Protein AF-A0A657AM23-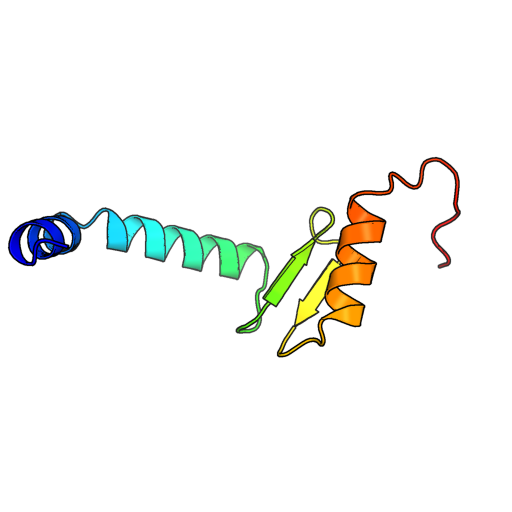F1 (afdb_monomer)

Solvent-accessible surface area (backbone atoms only — not comparable to full-atom values): 4635 Å² total; per-residue (Å²): 134,61,68,67,64,50,48,52,52,58,72,72,37,59,58,59,54,51,51,51,51,51,53,52,52,37,56,77,68,63,60,90,62,79,52,64,46,77,38,71,95,66,78,38,78,47,78,42,96,69,56,66,72,59,55,52,51,52,53,48,52,66,70,48,75,68,87,80,59,78,78,87,124

pLDDT: mean 88.84, std 13.6, range [43.44, 98.12]
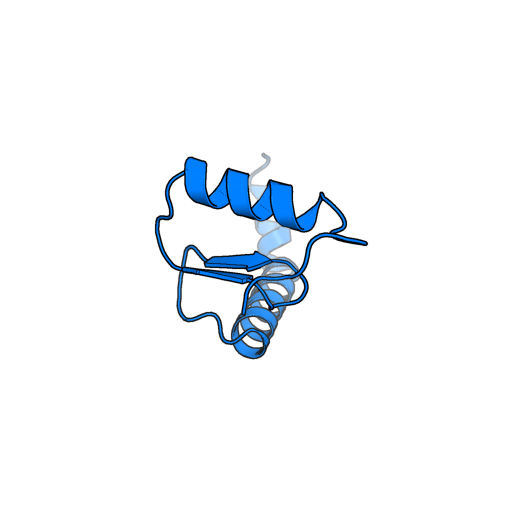
Foldseek 3Di:
DDPVVVVVVVVVCPVVVVVVVVVVVCVVLVPPDPDWDQADVRPDIDDDDDDPVVVVVRVVVRVPPPPDDDPDD

Structure (mmCIF, N/CA/C/O backbone):
data_AF-A0A657AM23-F1
#
_entry.id   AF-A0A657AM23-F1
#
loop_
_atom_site.group_PDB
_atom_site.id
_atom_site.type_symbol
_atom_site.label_atom_id
_atom_site.label_alt_id
_atom_site.label_comp_id
_atom_site.label_asym_id
_atom_site.label_entity_id
_atom_site.label_seq_id
_atom_site.pdbx_PDB_ins_code
_atom_site.Cartn_x
_atom_site.Cartn_y
_atom_site.Cartn_z
_atom_site.occupancy
_atom_site.B_iso_or_equiv
_atom_site.auth_seq_id
_atom_site.auth_comp_id
_atom_site.auth_asym_id
_atom_site.auth_atom_id
_atom_site.pdbx_PDB_model_num
ATOM 1 N N . MET A 1 1 ? -24.116 7.785 2.949 1.00 71.56 1 MET A N 1
ATOM 2 C CA . MET A 1 1 ? -23.939 6.589 3.797 1.00 71.56 1 MET A CA 1
ATOM 3 C C . MET A 1 1 ? -24.785 6.775 5.031 1.00 71.56 1 MET A C 1
ATOM 5 O O . MET A 1 1 ? -24.846 7.897 5.519 1.00 71.56 1 MET A O 1
ATOM 9 N N . ASP A 1 2 ? -25.445 5.716 5.475 1.00 92.44 2 ASP A N 1
ATOM 10 C CA . ASP A 1 2 ? -26.184 5.708 6.734 1.00 92.44 2 ASP A CA 1
ATOM 11 C C . ASP A 1 2 ? -25.193 5.617 7.909 1.00 92.44 2 ASP A C 1
ATOM 13 O O . ASP A 1 2 ? -24.276 4.792 7.885 1.00 92.44 2 ASP A O 1
ATOM 17 N N . SER A 1 3 ? -25.338 6.508 8.890 1.00 92.38 3 SER A N 1
ATOM 18 C CA . SER A 1 3 ? -24.429 6.617 10.035 1.00 92.38 3 SER A CA 1
ATOM 19 C C . SER A 1 3 ? -24.555 5.426 10.981 1.00 92.38 3 SER A C 1
ATOM 21 O O . SER A 1 3 ? -23.549 4.996 11.544 1.00 92.38 3 SER A O 1
ATOM 23 N N . ASP A 1 4 ? -25.763 4.890 11.147 1.00 94.06 4 ASP A N 1
ATOM 24 C CA . ASP A 1 4 ? -26.003 3.786 12.077 1.00 94.06 4 ASP A CA 1
ATOM 25 C C . ASP A 1 4 ? -25.422 2.487 11.516 1.00 94.06 4 ASP A C 1
ATOM 27 O O . ASP A 1 4 ? -24.685 1.784 12.206 1.00 94.06 4 ASP A O 1
ATOM 31 N N . ALA A 1 5 ? -25.628 2.244 10.220 1.00 92.75 5 ALA A N 1
ATOM 32 C CA . ALA A 1 5 ? -25.007 1.128 9.512 1.00 92.75 5 ALA A CA 1
ATOM 33 C C . ALA A 1 5 ? -23.466 1.192 9.543 1.00 92.75 5 ALA A C 1
ATOM 35 O O . ALA A 1 5 ? -22.810 0.169 9.721 1.00 92.75 5 ALA A O 1
ATOM 36 N N . LEU A 1 6 ? -22.868 2.385 9.407 1.00 92.88 6 LEU A N 1
ATOM 37 C CA . LEU A 1 6 ? -21.413 2.549 9.516 1.00 92.88 6 LEU A CA 1
ATOM 38 C C . LEU A 1 6 ? -20.904 2.221 10.922 1.00 92.88 6 LEU A C 1
ATOM 40 O O . LEU A 1 6 ? -19.842 1.622 11.068 1.00 92.88 6 LEU A O 1
ATOM 44 N N . LYS A 1 7 ? -21.645 2.620 11.955 1.00 94.19 7 LYS A N 1
ATOM 45 C CA . LYS A 1 7 ? -21.256 2.338 13.332 1.00 94.19 7 LYS A CA 1
ATOM 46 C C . LYS A 1 7 ? -21.264 0.839 13.612 1.00 94.19 7 LYS A C 1
ATOM 48 O O . LYS A 1 7 ? -20.295 0.344 14.172 1.00 94.19 7 LYS A O 1
ATOM 53 N N . THR A 1 8 ? -22.285 0.120 13.142 1.00 94.75 8 THR A N 1
ATOM 54 C CA . THR A 1 8 ? -22.318 -1.346 13.229 1.00 94.75 8 THR A CA 1
ATOM 55 C C . THR A 1 8 ? -21.084 -1.976 12.578 1.00 94.75 8 THR A C 1
ATOM 57 O O . THR A 1 8 ? -20.415 -2.751 13.251 1.00 94.75 8 THR A O 1
ATOM 60 N N . LEU A 1 9 ? -20.712 -1.539 11.364 1.00 92.94 9 LEU A N 1
ATOM 61 C CA . LEU A 1 9 ? -19.510 -1.999 10.638 1.00 92.94 9 LEU A CA 1
ATOM 62 C C . LEU A 1 9 ? -18.190 -1.757 11.379 1.00 92.94 9 LEU A C 1
ATOM 64 O O . LEU A 1 9 ? -17.235 -2.519 11.225 1.00 92.94 9 LEU A O 1
ATOM 68 N N . ILE A 1 10 ? -18.107 -0.682 12.160 1.00 93.31 10 ILE A N 1
ATOM 69 C CA . ILE A 1 10 ? -16.936 -0.399 12.994 1.00 93.31 10 ILE A CA 1
ATOM 70 C C . ILE A 1 10 ? -16.955 -1.278 14.251 1.00 93.31 10 ILE A C 1
ATOM 72 O O . ILE A 1 10 ? -15.919 -1.828 14.625 1.00 93.31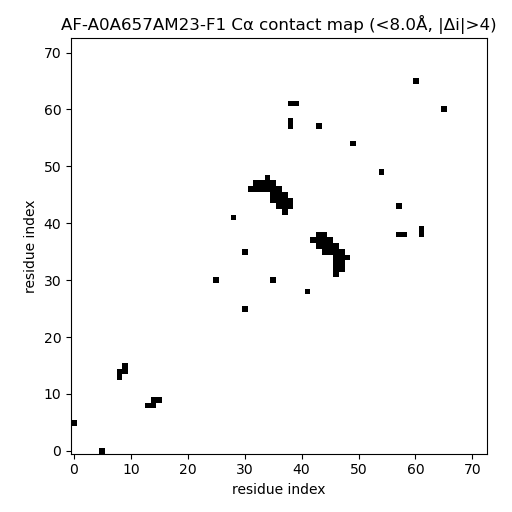 10 ILE A O 1
ATOM 76 N N . ASP A 1 11 ? -18.123 -1.422 14.880 1.00 95.75 11 ASP A N 1
ATOM 77 C CA . ASP A 1 11 ? -18.301 -2.130 16.150 1.00 95.75 11 ASP A CA 1
ATOM 78 C C . ASP A 1 11 ? -18.157 -3.658 16.003 1.00 95.75 11 ASP A C 1
ATOM 80 O O . ASP A 1 11 ? -17.707 -4.321 16.938 1.00 95.75 11 ASP A O 1
ATOM 84 N N . GLU A 1 12 ? -18.481 -4.231 14.839 1.00 95.75 12 GLU A N 1
ATOM 85 C CA . GLU A 1 12 ? -18.316 -5.668 14.565 1.00 95.75 12 GLU A CA 1
ATOM 86 C C . GLU A 1 12 ? -16.851 -6.097 14.355 1.00 95.75 12 GLU A C 1
ATOM 88 O O . GLU A 1 12 ? -16.527 -7.279 14.446 1.00 95.75 12 GLU A O 1
ATOM 93 N N . GLY A 1 13 ? -15.933 -5.139 14.181 1.00 94.62 13 GLY A N 1
ATOM 94 C CA . GLY A 1 13 ? -14.488 -5.367 14.272 1.00 94.62 13 GLY A CA 1
ATOM 95 C C . GLY A 1 13 ? -13.810 -5.905 13.008 1.00 94.62 13 GLY A C 1
ATOM 96 O O . GLY A 1 13 ? -12.579 -5.877 12.934 1.00 94.62 13 GLY A O 1
ATOM 97 N N . ASP A 1 14 ? -14.561 -6.305 11.981 1.00 96.25 14 ASP A N 1
ATOM 98 C CA . ASP A 1 14 ? -14.009 -6.786 10.704 1.00 96.25 14 ASP A CA 1
ATOM 99 C C . ASP A 1 14 ? -13.093 -5.750 10.036 1.00 96.25 14 ASP A C 1
ATOM 101 O O . ASP A 1 14 ? -12.002 -6.074 9.560 1.00 96.25 14 ASP A O 1
ATOM 105 N N . ALA A 1 15 ? -13.482 -4.472 10.069 1.00 95.06 15 ALA A N 1
ATOM 106 C CA . ALA A 1 15 ? -12.657 -3.381 9.552 1.00 95.06 15 ALA A CA 1
ATOM 107 C C . ALA A 1 15 ? -11.313 -3.262 10.296 1.00 95.06 15 ALA A C 1
ATOM 109 O O . ALA A 1 15 ? -10.278 -3.008 9.677 1.00 95.06 15 ALA A O 1
ATOM 110 N N . ALA A 1 16 ? -11.307 -3.480 11.616 1.00 95.94 16 ALA A N 1
ATOM 111 C CA . ALA A 1 16 ? -10.088 -3.456 12.418 1.00 95.94 16 ALA A CA 1
ATOM 112 C C . ALA A 1 16 ? -9.193 -4.671 12.123 1.00 95.94 16 ALA A C 1
ATOM 114 O O . ALA A 1 16 ? -7.974 -4.523 12.029 1.00 95.94 16 ALA A O 1
ATOM 115 N N . ALA A 1 17 ? -9.782 -5.854 11.927 1.00 97.31 17 ALA A N 1
ATOM 116 C CA . ALA A 1 17 ? -9.048 -7.059 11.548 1.00 97.31 17 ALA A CA 1
ATOM 117 C C . ALA A 1 17 ? -8.368 -6.906 10.176 1.00 97.31 17 ALA A C 1
ATOM 119 O O . ALA A 1 17 ? -7.180 -7.211 10.039 1.00 97.31 17 ALA A O 1
ATOM 120 N N . LEU A 1 18 ? -9.085 -6.368 9.183 1.00 97.56 18 LEU A N 1
ATOM 121 C CA . LEU A 1 18 ? -8.530 -6.070 7.859 1.00 97.56 18 LEU A CA 1
ATOM 122 C C . LEU A 1 18 ? -7.392 -5.047 7.941 1.00 97.56 18 LEU A C 1
ATOM 124 O O . LEU A 1 18 ? -6.324 -5.279 7.379 1.00 97.56 18 LEU A O 1
ATOM 128 N N . LEU A 1 19 ? -7.569 -3.974 8.719 1.00 96.44 19 LEU A N 1
ATOM 129 C CA . LEU A 1 19 ? -6.522 -2.974 8.936 1.00 96.44 19 LEU A CA 1
ATOM 130 C C . LEU A 1 19 ? -5.252 -3.589 9.549 1.00 96.44 19 LEU A C 1
ATOM 132 O O . LEU A 1 19 ? -4.141 -3.267 9.134 1.00 96.44 19 LEU A O 1
ATOM 136 N N . MET A 1 20 ? -5.394 -4.492 10.523 1.00 97.44 20 MET A N 1
ATOM 137 C CA . MET A 1 20 ? -4.246 -5.180 11.126 1.00 97.44 20 MET A CA 1
ATOM 138 C C . MET A 1 20 ? -3.553 -6.127 10.144 1.00 97.44 20 MET A C 1
ATOM 140 O O . MET A 1 20 ? -2.323 -6.203 10.142 1.00 97.44 20 MET A O 1
ATOM 144 N N . SER A 1 21 ? -4.312 -6.806 9.281 1.00 98.12 21 SER A N 1
ATOM 145 C CA . SER A 1 21 ? -3.746 -7.617 8.198 1.00 98.12 21 SER A CA 1
ATOM 146 C C . SER A 1 21 ? -2.942 -6.761 7.212 1.00 98.12 21 SER A C 1
ATOM 148 O O . SER A 1 21 ? -1.833 -7.141 6.831 1.00 98.12 21 SER A O 1
ATOM 150 N N . ASP A 1 22 ? -3.431 -5.565 6.875 1.00 96.44 22 ASP A N 1
ATOM 151 C CA . ASP A 1 22 ? -2.698 -4.618 6.032 1.00 96.44 22 ASP A CA 1
ATOM 152 C C . ASP A 1 22 ? -1.392 -4.146 6.696 1.00 96.44 22 ASP A C 1
ATOM 154 O O . ASP A 1 22 ? -0.354 -4.086 6.030 1.00 96.44 22 ASP A O 1
ATOM 158 N N . TYR A 1 23 ? -1.391 -3.881 8.010 1.00 95.88 23 TYR A N 1
ATOM 159 C CA . TYR A 1 23 ? -0.167 -3.550 8.755 1.00 95.88 23 TYR A CA 1
ATOM 160 C C . TYR A 1 23 ? 0.850 -4.698 8.770 1.00 95.88 23 TYR A C 1
ATOM 162 O O . TYR A 1 23 ? 2.045 -4.455 8.586 1.00 95.88 23 TYR A O 1
ATOM 170 N N . GLN A 1 24 ? 0.398 -5.942 8.958 1.00 97.69 24 GLN A N 1
ATOM 171 C CA . GLN A 1 24 ? 1.268 -7.121 8.893 1.00 97.69 24 GLN A CA 1
ATOM 172 C C . GLN A 1 24 ? 1.906 -7.252 7.509 1.00 97.69 24 GLN A C 1
ATOM 174 O O 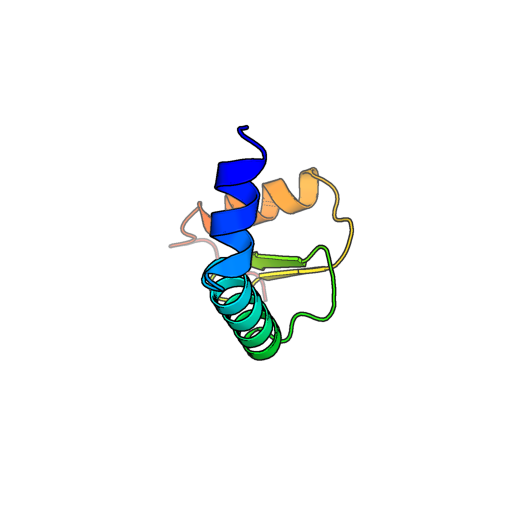. GLN A 1 24 ? 3.125 -7.362 7.393 1.00 97.69 24 GLN A O 1
ATOM 179 N N . LYS A 1 25 ? 1.103 -7.125 6.451 1.00 95.44 25 LYS A N 1
ATOM 180 C CA . LYS A 1 25 ? 1.580 -7.174 5.067 1.00 95.44 25 LYS A CA 1
ATOM 181 C C . LYS A 1 25 ? 2.557 -6.042 4.742 1.00 95.44 25 LYS A C 1
ATOM 183 O O . LYS A 1 25 ? 3.539 -6.254 4.033 1.00 95.44 25 LYS A O 1
ATOM 188 N N . ALA A 1 26 ? 2.318 -4.836 5.257 1.00 95.25 26 ALA A N 1
ATOM 189 C CA . ALA A 1 26 ? 3.243 -3.717 5.102 1.00 95.25 26 ALA A CA 1
ATOM 190 C C . ALA A 1 26 ? 4.601 -4.004 5.768 1.00 95.25 26 ALA A C 1
ATOM 192 O O . ALA A 1 26 ? 5.641 -3.685 5.188 1.00 95.25 26 ALA A O 1
ATOM 193 N N . ALA A 1 27 ? 4.603 -4.644 6.942 1.00 95.12 27 ALA A N 1
ATOM 194 C CA . ALA A 1 27 ? 5.826 -5.069 7.618 1.00 95.12 27 ALA A CA 1
ATOM 195 C C . ALA A 1 27 ? 6.566 -6.169 6.836 1.00 95.12 27 ALA A C 1
ATOM 197 O O . ALA A 1 27 ? 7.773 -6.057 6.634 1.00 95.12 27 ALA A O 1
AT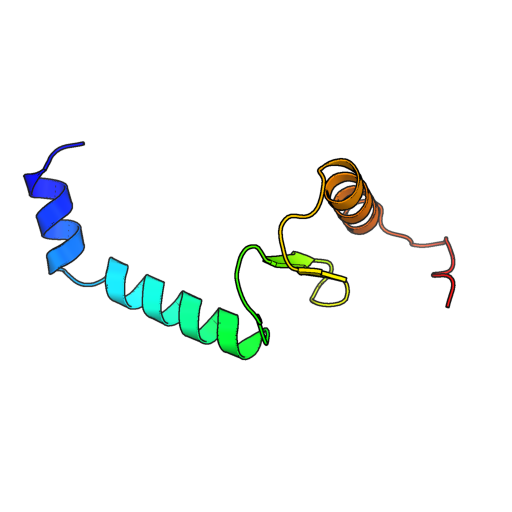OM 198 N N . GLU A 1 28 ? 5.854 -7.180 6.328 1.00 95.44 28 GLU A N 1
ATOM 199 C CA . GLU A 1 28 ? 6.424 -8.247 5.485 1.00 95.44 28 GLU A CA 1
ATOM 200 C C . GLU A 1 28 ? 7.090 -7.699 4.214 1.00 95.44 28 GLU A C 1
ATOM 202 O O . GLU A 1 28 ? 8.142 -8.179 3.790 1.00 95.44 28 GLU A O 1
ATOM 207 N N . LEU A 1 29 ? 6.501 -6.656 3.623 1.00 93.94 29 LEU A N 1
ATOM 208 C CA . LEU A 1 29 ? 7.030 -5.962 2.448 1.00 93.94 29 LEU A CA 1
ATOM 209 C C . LEU A 1 29 ? 8.090 -4.898 2.784 1.00 93.94 29 LEU A C 1
ATOM 211 O O . LEU A 1 29 ? 8.568 -4.225 1.875 1.00 93.94 29 LEU A O 1
ATOM 215 N N . ASN A 1 30 ? 8.475 -4.746 4.056 1.00 93.38 30 ASN A N 1
ATOM 216 C CA . ASN A 1 30 ? 9.431 -3.741 4.537 1.00 93.38 30 ASN A CA 1
ATOM 217 C C . ASN A 1 30 ? 9.074 -2.296 4.133 1.00 93.38 30 ASN A C 1
ATOM 219 O O . ASN A 1 30 ? 9.959 -1.477 3.871 1.00 93.38 30 ASN A O 1
ATOM 223 N N . ILE A 1 31 ? 7.780 -1.961 4.096 1.00 94.62 31 ILE A N 1
ATOM 224 C CA . ILE A 1 31 ? 7.311 -0.614 3.754 1.00 94.62 31 ILE A CA 1
ATOM 225 C C . ILE A 1 31 ? 7.815 0.391 4.795 1.00 94.62 31 ILE A C 1
ATOM 227 O O . ILE A 1 31 ? 7.460 0.330 5.971 1.00 94.62 31 ILE A O 1
ATOM 231 N N . LYS A 1 32 ? 8.616 1.363 4.349 1.00 90.50 32 LYS A N 1
ATOM 232 C CA . LYS A 1 32 ? 9.253 2.369 5.225 1.00 90.50 32 LYS A CA 1
ATOM 233 C C . LYS A 1 32 ? 8.342 3.546 5.581 1.00 90.50 32 LYS A C 1
ATOM 235 O O . LYS A 1 32 ? 8.654 4.314 6.486 1.00 90.50 32 LYS A O 1
ATOM 240 N N . GLY A 1 33 ? 7.237 3.713 4.860 1.00 92.94 33 GLY A N 1
ATOM 241 C CA . GLY A 1 33 ? 6.269 4.782 5.086 1.00 92.94 33 GLY A CA 1
ATOM 242 C C . GLY A 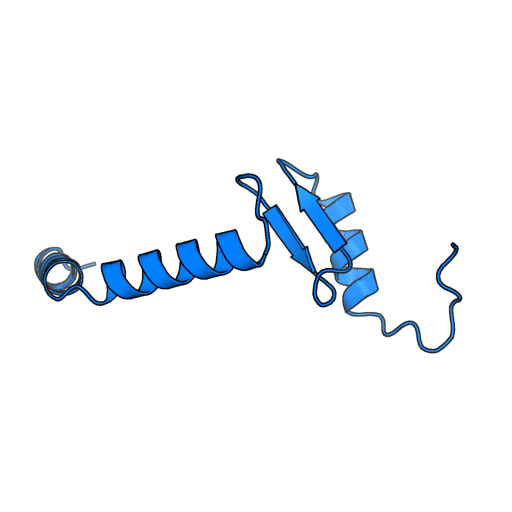1 33 ? 5.314 4.965 3.909 1.00 92.94 33 GLY A C 1
ATOM 243 O O . GLY A 1 33 ? 5.290 4.162 2.977 1.00 92.94 33 GLY A O 1
ATOM 244 N N . SER A 1 34 ? 4.544 6.050 3.926 1.00 93.00 34 SER A N 1
ATOM 245 C CA . SER A 1 34 ? 3.561 6.369 2.885 1.00 93.00 34 SER A CA 1
ATOM 246 C C . SER A 1 34 ? 3.893 7.665 2.126 1.00 93.00 34 SER A C 1
ATOM 248 O O . SER A 1 34 ? 4.407 8.597 2.746 1.00 93.00 34 SER A O 1
ATOM 250 N N . PRO A 1 35 ? 3.502 7.790 0.842 1.00 95.56 35 PRO A N 1
ATOM 251 C CA . PRO A 1 35 ? 2.981 6.724 -0.019 1.00 95.56 35 PRO A CA 1
ATOM 252 C C . PRO A 1 35 ? 4.105 5.799 -0.519 1.00 95.56 35 PRO A C 1
ATOM 254 O O . PRO A 1 35 ? 5.248 6.230 -0.668 1.00 95.56 35 PRO A O 1
ATOM 257 N N . SER A 1 36 ? 3.767 4.536 -0.784 1.00 95.50 36 SER A N 1
ATOM 258 C CA . SER A 1 36 ? 4.688 3.520 -1.310 1.00 95.50 36 SER A CA 1
ATOM 259 C C . SER A 1 36 ? 4.019 2.702 -2.405 1.00 95.50 36 SER A C 1
ATOM 261 O O . SER A 1 36 ? 2.843 2.359 -2.289 1.00 95.50 36 SER A O 1
ATOM 263 N N . TRP A 1 37 ? 4.774 2.362 -3.447 1.00 95.19 37 TRP A N 1
ATOM 264 C CA . TRP A 1 37 ? 4.321 1.505 -4.540 1.00 95.19 37 TRP A CA 1
ATOM 265 C C . TRP A 1 37 ? 5.278 0.330 -4.688 1.00 95.19 37 TRP A C 1
ATOM 267 O O . TRP A 1 37 ? 6.437 0.527 -5.049 1.00 95.19 37 TRP A O 1
ATOM 277 N N . ILE A 1 38 ? 4.778 -0.879 -4.437 1.00 93.94 38 ILE A N 1
ATOM 278 C CA . ILE A 1 38 ? 5.496 -2.128 -4.692 1.00 93.94 38 ILE A CA 1
ATOM 279 C C . ILE A 1 38 ? 4.924 -2.751 -5.958 1.00 93.94 38 ILE A C 1
ATOM 281 O O . ILE A 1 38 ? 3.734 -3.052 -6.039 1.00 93.94 38 ILE A O 1
ATOM 285 N N . MET A 1 39 ? 5.772 -2.925 -6.961 1.00 92.62 39 MET A N 1
ATOM 286 C CA . MET A 1 39 ? 5.403 -3.438 -8.275 1.00 92.62 39 MET A CA 1
ATOM 287 C C . MET A 1 39 ? 6.337 -4.579 -8.673 1.00 92.62 39 MET A C 1
ATOM 289 O O . MET A 1 39 ? 7.387 -4.793 -8.064 1.00 92.62 39 MET A O 1
ATOM 293 N N . ASN A 1 40 ? 5.944 -5.335 -9.699 1.00 91.00 40 ASN A N 1
ATOM 294 C CA . ASN A 1 40 ? 6.780 -6.387 -10.276 1.00 91.00 40 ASN A CA 1
ATOM 295 C C . ASN A 1 40 ? 7.266 -7.430 -9.244 1.00 91.00 40 ASN A C 1
ATOM 297 O O . ASN A 1 40 ? 8.460 -7.716 -9.157 1.00 91.00 40 ASN A O 1
ATOM 301 N N . ASN A 1 41 ? 6.350 -7.937 -8.407 1.00 89.62 41 ASN A N 1
ATOM 302 C CA . ASN A 1 41 ? 6.651 -8.888 -7.326 1.00 89.62 41 ASN A CA 1
ATOM 303 C C . ASN A 1 41 ? 7.775 -8.419 -6.378 1.00 89.62 41 ASN A C 1
ATOM 305 O O . ASN A 1 41 ? 8.556 -9.233 -5.898 1.00 89.62 41 ASN A O 1
ATOM 309 N N . GLY A 1 42 ? 7.873 -7.111 -6.123 1.00 89.00 42 GLY A N 1
ATOM 310 C CA . GLY A 1 42 ? 8.883 -6.544 -5.227 1.00 89.00 42 GLY A CA 1
ATOM 311 C C . GLY A 1 42 ? 10.177 -6.104 -5.909 1.00 89.00 42 GLY A C 1
ATOM 312 O O . GLY A 1 42 ? 11.041 -5.552 -5.239 1.00 89.00 42 GLY A O 1
ATOM 313 N N . ARG A 1 43 ? 10.327 -6.287 -7.229 1.00 89.69 43 ARG A N 1
ATOM 314 C CA . ARG A 1 43 ? 11.514 -5.796 -7.958 1.00 89.69 43 ARG A CA 1
ATOM 315 C C . ARG A 1 43 ? 11.551 -4.277 -8.111 1.00 89.69 43 ARG A C 1
ATOM 317 O O . ARG A 1 43 ? 12.612 -3.724 -8.375 1.00 89.69 43 ARG A O 1
ATOM 324 N N . GLN A 1 44 ? 10.404 -3.616 -7.988 1.00 92.31 44 GLN A N 1
ATOM 325 C CA . GLN A 1 44 ? 10.286 -2.166 -8.078 1.00 92.31 44 GLN A CA 1
ATOM 326 C C . GLN A 1 44 ? 9.618 -1.634 -6.812 1.00 92.31 44 GLN A C 1
ATOM 328 O O . GLN A 1 44 ? 8.489 -2.017 -6.495 1.00 92.31 44 GLN A O 1
ATOM 333 N N . GLU A 1 45 ? 10.304 -0.721 -6.130 1.00 94.12 45 GLU A N 1
ATOM 334 C CA . GLU A 1 45 ? 9.805 0.020 -4.974 1.00 94.12 45 GLU A CA 1
ATOM 335 C C . GLU A 1 45 ? 9.933 1.521 -5.258 1.00 94.12 45 GLU A C 1
ATOM 337 O O . GLU A 1 45 ? 11.019 2.026 -5.544 1.00 94.12 45 GLU A O 1
ATOM 342 N N . LEU A 1 46 ? 8.814 2.243 -5.186 1.00 95.06 46 LEU A N 1
ATOM 343 C CA . LEU A 1 46 ? 8.781 3.701 -5.267 1.00 95.06 46 LEU A CA 1
ATOM 344 C C . LEU A 1 46 ? 8.265 4.262 -3.945 1.00 95.06 46 LEU A C 1
ATOM 346 O O . LEU A 1 46 ? 7.110 4.030 -3.588 1.00 95.06 46 LEU A O 1
ATOM 350 N N . PHE A 1 47 ? 9.110 5.019 -3.248 1.00 95.06 47 PHE A N 1
ATOM 351 C CA . PHE A 1 47 ? 8.802 5.598 -1.943 1.00 95.06 47 PHE A CA 1
ATOM 352 C C . PHE A 1 47 ? 8.654 7.122 -2.011 1.00 95.06 47 PHE A C 1
ATOM 354 O O . PHE A 1 47 ? 9.467 7.817 -2.625 1.00 95.06 47 PHE A O 1
ATOM 361 N N . GLY A 1 48 ? 7.629 7.639 -1.334 1.00 95.12 48 GLY A N 1
ATOM 362 C CA . GLY A 1 48 ? 7.328 9.060 -1.238 1.00 95.12 48 GLY A CA 1
ATOM 363 C C . GLY A 1 48 ? 6.471 9.579 -2.391 1.00 95.12 48 GLY A C 1
ATOM 364 O O . GLY A 1 48 ? 5.957 8.831 -3.225 1.00 95.12 48 GLY A O 1
ATOM 365 N N . ASN A 1 49 ? 6.297 10.899 -2.431 1.00 96.25 49 ASN A N 1
ATOM 366 C CA . ASN A 1 49 ? 5.503 11.571 -3.458 1.00 96.25 49 ASN A CA 1
ATOM 367 C C . ASN A 1 49 ? 6.221 11.528 -4.813 1.00 96.25 49 ASN A C 1
ATOM 369 O O . ASN A 1 49 ? 6.918 12.463 -5.207 1.00 96.25 49 ASN A O 1
ATOM 373 N N . VAL A 1 50 ? 6.052 10.419 -5.528 1.00 94.81 50 VAL A N 1
ATOM 374 C CA . VAL A 1 50 ? 6.641 10.201 -6.845 1.00 94.81 50 VAL A CA 1
ATOM 375 C C . VAL A 1 50 ? 5.751 10.800 -7.931 1.00 94.81 50 VAL A C 1
ATOM 377 O O . VAL A 1 50 ? 4.541 10.584 -7.979 1.00 94.81 50 VAL A O 1
ATOM 380 N N . GLY A 1 51 ? 6.366 11.560 -8.838 1.00 97.06 51 GLY A N 1
ATOM 381 C CA . GLY A 1 51 ? 5.657 12.207 -9.935 1.00 97.06 51 GLY A CA 1
ATOM 382 C C . GLY A 1 51 ? 5.019 11.208 -10.906 1.00 97.06 51 GLY A C 1
ATOM 383 O O . GLY A 1 51 ? 5.588 10.165 -11.232 1.00 97.06 51 GLY A O 1
ATOM 384 N N . TYR A 1 52 ? 3.864 11.584 -11.458 1.00 96.25 52 TYR A N 1
ATOM 385 C CA . TYR A 1 52 ? 3.062 10.764 -12.376 1.00 96.25 52 TYR A CA 1
ATOM 386 C C . TYR A 1 52 ? 3.861 10.111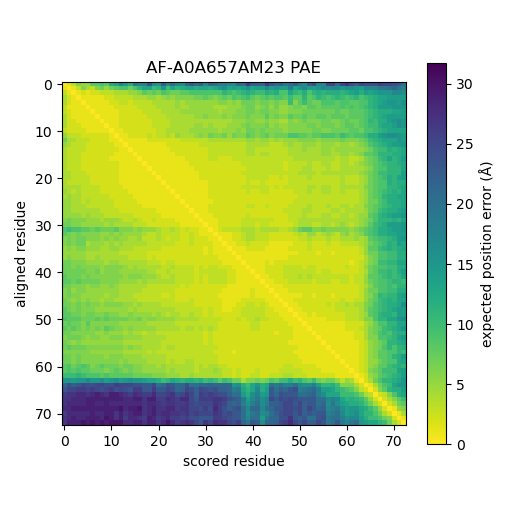 -13.516 1.00 96.25 52 TYR A C 1
ATOM 388 O O . TYR A 1 52 ? 3.626 8.955 -13.861 1.00 96.25 52 TYR A O 1
ATOM 396 N N . ARG A 1 53 ? 4.821 10.829 -14.114 1.00 96.94 53 ARG A N 1
ATOM 397 C CA . ARG A 1 53 ? 5.612 10.310 -15.244 1.00 96.94 53 ARG A CA 1
ATOM 398 C C . ARG A 1 53 ? 6.441 9.083 -14.859 1.00 96.94 53 ARG A C 1
ATOM 400 O O . ARG A 1 53 ? 6.557 8.175 -15.676 1.00 96.94 53 ARG A O 1
ATOM 407 N N . ILE A 1 54 ? 6.966 9.050 -13.633 1.00 95.44 54 ILE A N 1
ATOM 408 C CA . ILE A 1 54 ? 7.748 7.925 -13.110 1.00 95.44 54 ILE A CA 1
ATOM 409 C C . ILE A 1 54 ? 6.829 6.737 -12.820 1.00 95.44 54 ILE A C 1
ATOM 411 O O . ILE A 1 54 ? 7.109 5.631 -13.278 1.00 95.44 54 ILE A O 1
ATOM 415 N N . LEU A 1 55 ? 5.689 6.973 -12.158 1.00 95.19 55 LEU A N 1
ATOM 416 C CA . LEU A 1 55 ? 4.679 5.935 -11.914 1.00 95.19 55 LEU A CA 1
ATOM 417 C C . LEU A 1 55 ? 4.194 5.304 -13.225 1.00 95.19 55 LEU A C 1
ATOM 419 O O . LEU A 1 55 ? 4.192 4.086 -13.377 1.00 95.19 55 LEU A O 1
ATOM 423 N N . ARG A 1 56 ? 3.854 6.135 -14.217 1.00 95.5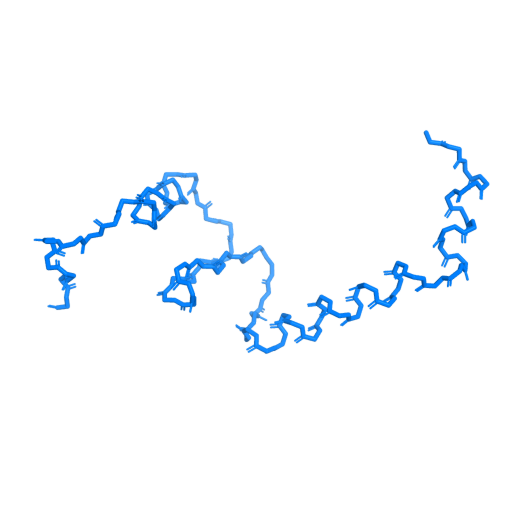0 56 ARG A N 1
ATOM 424 C CA . ARG A 1 56 ? 3.395 5.683 -15.535 1.00 95.50 56 ARG A CA 1
ATOM 425 C C . ARG A 1 56 ? 4.447 4.838 -16.258 1.00 95.50 56 ARG A C 1
ATOM 427 O O . ARG A 1 56 ? 4.073 3.876 -16.921 1.00 95.50 56 ARG A O 1
ATOM 434 N N . ALA A 1 57 ? 5.725 5.210 -16.181 1.00 93.44 57 ALA A N 1
ATOM 435 C CA . ALA A 1 57 ? 6.804 4.453 -16.815 1.00 93.44 57 ALA A CA 1
ATOM 436 C C . ALA A 1 57 ? 6.973 3.064 -16.176 1.00 93.44 57 ALA A C 1
ATOM 438 O O . ALA A 1 57 ? 7.021 2.080 -16.907 1.00 93.44 57 ALA A O 1
ATOM 439 N N . ASN A 1 58 ? 6.949 2.980 -14.840 1.00 93.25 58 ASN A N 1
ATOM 440 C CA . ASN A 1 58 ? 7.047 1.708 -14.114 1.00 93.25 58 ASN A CA 1
ATOM 441 C C . ASN A 1 58 ? 5.852 0.791 -14.416 1.00 93.25 58 ASN A C 1
ATOM 443 O O . ASN A 1 58 ? 6.036 -0.360 -14.794 1.00 93.25 58 ASN A O 1
ATOM 447 N N . ILE A 1 59 ? 4.619 1.314 -14.369 1.00 93.12 59 ILE A N 1
ATOM 448 C CA . ILE A 1 59 ? 3.419 0.529 -14.716 1.00 93.12 59 ILE A CA 1
ATOM 449 C C . ILE A 1 59 ? 3.504 0.000 -16.155 1.00 93.12 59 ILE A C 1
ATOM 451 O O . ILE A 1 59 ? 3.167 -1.154 -16.411 1.00 93.12 59 ILE A O 1
ATOM 455 N N . LYS A 1 60 ? 3.964 0.823 -17.109 1.00 93.56 60 LYS A N 1
ATOM 456 C CA . LYS A 1 60 ? 4.148 0.380 -18.497 1.00 93.56 60 LYS A CA 1
ATOM 457 C C . LYS A 1 60 ? 5.158 -0.754 -18.612 1.00 93.56 60 LYS A C 1
ATOM 459 O O . LYS A 1 60 ? 4.894 -1.682 -19.366 1.00 93.56 60 LYS A O 1
ATOM 464 N N . GLU A 1 61 ? 6.275 -0.680 -17.898 1.00 89.81 61 GLU A N 1
ATOM 465 C CA . GLU A 1 61 ? 7.288 -1.738 -17.893 1.00 89.81 61 GLU A CA 1
ATOM 466 C C . GLU A 1 61 ? 6.737 -3.036 -17.289 1.00 89.81 61 GLU A C 1
ATOM 468 O O . GLU A 1 61 ? 6.855 -4.085 -17.907 1.00 89.81 61 GLU A O 1
ATOM 473 N N . VAL A 1 62 ? 6.015 -2.967 -16.164 1.00 89.50 62 VAL A N 1
ATOM 474 C CA . VAL A 1 62 ? 5.363 -4.142 -15.549 1.00 89.50 62 VAL A CA 1
ATOM 475 C C . VAL A 1 62 ? 4.394 -4.834 -16.513 1.00 89.50 62 VAL A C 1
ATOM 477 O O . VAL A 1 62 ? 4.330 -6.062 -16.564 1.00 89.50 62 VAL A O 1
ATOM 480 N N . LEU A 1 63 ? 3.615 -4.053 -17.268 1.00 89.56 63 LEU A N 1
ATOM 481 C CA . LEU A 1 63 ? 2.639 -4.578 -18.228 1.00 89.56 63 LEU A CA 1
ATOM 482 C C . LEU A 1 63 ? 3.292 -5.089 -19.518 1.00 89.56 63 LEU A C 1
ATOM 484 O O . LEU A 1 63 ? 2.790 -6.028 -20.143 1.00 89.56 63 LEU A O 1
ATOM 488 N N . SER A 1 64 ? 4.394 -4.470 -19.933 1.00 82.81 64 SER A N 1
ATOM 489 C CA . SER A 1 64 ? 5.120 -4.839 -21.144 1.00 82.81 64 SER A CA 1
ATOM 490 C C . SER A 1 64 ? 6.030 -6.010 -20.807 1.00 82.81 64 SER A C 1
ATOM 492 O O . SER A 1 64 ? 7.161 -5.793 -20.409 1.00 82.81 64 SER A O 1
ATOM 494 N N . LYS A 1 65 ? 5.542 -7.254 -20.932 1.00 65.19 65 LYS A N 1
ATOM 495 C CA . LYS A 1 65 ? 6.342 -8.474 -20.709 1.00 65.19 65 LYS A CA 1
ATOM 496 C C . LYS A 1 65 ? 7.666 -8.370 -21.489 1.00 65.19 65 LYS A C 1
ATOM 498 O O . LYS A 1 65 ? 7.626 -8.555 -22.710 1.00 65.19 65 LYS A O 1
ATOM 503 N N . PRO A 1 66 ? 8.823 -8.118 -20.845 1.00 59.31 66 PRO A N 1
ATOM 504 C CA . PRO A 1 66 ? 10.085 -7.983 -21.551 1.00 59.31 66 PRO A CA 1
ATOM 505 C C . PRO A 1 66 ? 10.589 -9.398 -21.824 1.00 59.31 66 PRO A C 1
ATOM 507 O O . PRO A 1 66 ? 11.478 -9.912 -21.160 1.00 59.31 66 PRO A O 1
ATOM 510 N N . GLY A 1 67 ? 9.950 -10.086 -22.769 1.00 54.53 67 GLY A N 1
ATOM 511 C CA . GLY A 1 67 ? 10.389 -11.409 -23.202 1.00 54.53 67 GLY A CA 1
ATOM 512 C C . GLY A 1 67 ? 11.735 -11.367 -23.930 1.00 54.53 67 GLY A C 1
ATOM 513 O O . GLY A 1 67 ? 12.331 -12.420 -24.112 1.00 54.53 67 GLY A O 1
ATOM 514 N N . TYR A 1 68 ? 12.195 -10.181 -24.357 1.00 53.62 68 TYR A N 1
ATOM 515 C CA . TYR A 1 68 ? 13.314 -10.038 -25.294 1.00 53.62 68 TYR A CA 1
ATOM 516 C C . TYR A 1 68 ? 14.122 -8.736 -25.203 1.00 53.62 68 TYR A C 1
ATOM 518 O O . TYR A 1 68 ? 15.030 -8.539 -26.006 1.00 53.62 68 TYR A O 1
ATOM 526 N N . GLU A 1 69 ? 13.841 -7.849 -24.251 1.00 54.28 69 GLU A N 1
ATOM 527 C CA . GLU A 1 69 ? 14.679 -6.668 -24.037 1.00 54.28 69 GLU A CA 1
ATOM 528 C C . GLU A 1 69 ? 15.477 -6.902 -22.765 1.00 54.28 69 GLU A C 1
ATOM 530 O O . GLU A 1 69 ? 14.909 -7.040 -21.682 1.00 54.28 69 GLU A O 1
ATOM 535 N N . ALA A 1 70 ? 16.793 -7.055 -22.926 1.00 54.59 70 ALA A N 1
ATOM 536 C CA . ALA A 1 70 ? 17.714 -7.248 -21.819 1.00 54.59 70 ALA A CA 1
ATOM 537 C C . ALA A 1 70 ? 17.433 -6.190 -20.746 1.00 54.59 70 ALA A C 1
ATOM 539 O O . ALA A 1 70 ? 17.437 -4.996 -21.041 1.00 54.59 70 ALA A O 1
ATOM 540 N N . SER A 1 71 ? 17.186 -6.617 -19.507 1.00 50.50 71 SER A N 1
ATOM 541 C CA . SER A 1 71 ? 17.242 -5.701 -18.376 1.00 50.50 71 SER A CA 1
ATOM 542 C C . SER A 1 71 ? 18.686 -5.224 -18.291 1.00 50.50 71 SER A C 1
ATOM 544 O O . SER A 1 71 ? 19.579 -6.037 -18.050 1.00 50.50 71 SER A O 1
ATOM 546 N N . TRP A 1 72 ? 18.926 -3.944 -18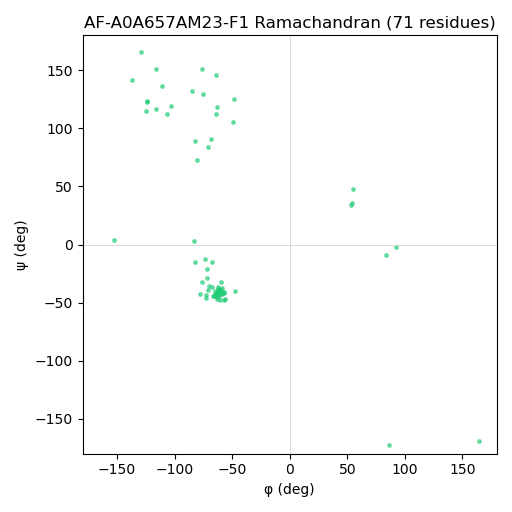.558 1.00 52.72 72 TRP A N 1
ATOM 547 C CA . TRP A 1 72 ? 20.249 -3.352 -18.400 1.00 52.72 72 TRP A CA 1
ATOM 548 C C . TRP A 1 72 ? 20.569 -3.307 -16.902 1.00 52.72 72 TRP A C 1
ATOM 550 O O . TRP A 1 72 ? 20.188 -2.371 -16.200 1.00 52.72 72 TRP A O 1
ATOM 560 N N . CYS A 1 73 ? 21.201 -4.378 -16.424 1.00 43.44 73 CYS A N 1
ATOM 561 C CA . CYS A 1 73 ? 22.201 -4.301 -15.370 1.00 43.44 73 CYS A CA 1
ATOM 562 C C . CYS A 1 73 ? 23.535 -3.911 -16.007 1.00 43.44 73 CYS A C 1
ATOM 564 O O . CYS A 1 73 ? 23.821 -4.423 -17.115 1.00 43.44 73 CYS A O 1
#

Secondary structure (DSSP, 8-state):
--HHHHHHHHHTSHHHHHHHHHHHHHHHTT--SSSEEEEGGGTEEEESS--HHHHHHHHHHHHS--SSS----

Radius of gyration: 18.05 Å; Cα contacts (8 Å, |Δi|>4): 37; chains: 1; bounding box: 48×24×41 Å

Sequence (73 aa):
MDSDALKTLIDEGDAAALLMSDYQKAAELNIKGSPSWIMNNGRQELFGNVGYRILRANIKEVLSKPGYEASWC

Mean predicted aligned error: 6.66 Å